Protein AF-U1YIP0-F1 (afdb_monomer_lite)

Foldseek 3Di:
DDDDPPPDPDDQDPVNVVVCVCCVPVVVVLVVQQVVQFDWDDDLFWIWTTGRVDIDIAGLQFWAEKEWAQDPPPDDDPDSTWIWTAGDPGDIDIDDDPDPVVVVVVSCVSRVNYHYDD

Organism: NCBI:txid649747

Sequence (118 aa):
WWLPSHGSLGQLDIVDMIVIFFLSVALPVFLLWIWLTTYYVLDENNLIIKCGPFRKTIPLNTIKSVKKTMNPLSSPALSLKRLEIIHGQHSMTLISPKNRDEFIKILQRRCPQAKVFP

Secondary structure (DSSP, 8-state):
--------SS---HHHHHHHHHHHHHHHHHHHHHHHT-EEEE-SSEEEEEETTEEEEEEGGGEEEEEEE---TT---S-S-EEEEEETTTEEEEE--SSHHHHHHHHHHH-TTSEEE-

InterPro domains:
  IPR009589 Uncharacterized protein YyaB-like, PH domain [PF06713] (38-111)

Structure (mmCIF, N/CA/C/O backbone):
data_AF-U1YIP0-F1
#
_entry.id   AF-U1YIP0-F1
#
loop_
_atom_site.group_PDB
_atom_site.id
_atom_site.type_symbol
_atom_site.label_atom_id
_atom_site.label_alt_id
_atom_site.label_comp_id
_atom_site.label_asym_id
_atom_site.label_entity_id
_atom_site.label_seq_id
_atom_site.pdbx_PDB_ins_code
_atom_site.Cartn_x
_atom_site.Cartn_y
_atom_site.Cartn_z
_atom_site.occupancy
_atom_site.B_iso_or_equiv
_atom_site.auth_seq_id
_atom_site.auth_comp_id
_atom_site.auth_asym_id
_atom_site.auth_atom_id
_atom_site.pdbx_PDB_model_num
ATOM 1 N N . TRP A 1 1 ? 56.853 5.315 -23.157 1.00 40.53 1 TRP A N 1
ATOM 2 C CA . TRP A 1 1 ? 55.780 6.034 -22.444 1.00 40.53 1 TRP A CA 1
ATOM 3 C C . TRP A 1 1 ? 54.602 6.277 -23.381 1.00 40.53 1 TRP A C 1
ATOM 5 O O . TRP A 1 1 ? 54.360 7.407 -23.777 1.00 40.53 1 TRP A O 1
ATOM 15 N N . TRP A 1 2 ? 53.910 5.211 -23.796 1.00 40.81 2 TRP A N 1
ATOM 16 C CA . TRP A 1 2 ? 52.763 5.308 -24.704 1.00 40.81 2 TRP A CA 1
ATOM 17 C C . TRP A 1 2 ? 51.483 5.189 -23.873 1.00 40.81 2 TRP A C 1
ATOM 19 O O . TRP A 1 2 ? 51.188 4.119 -23.350 1.00 40.81 2 TRP A O 1
ATOM 29 N N . LEU A 1 3 ? 50.784 6.306 -23.678 1.00 50.12 3 LEU A N 1
ATOM 30 C CA . LEU A 1 3 ? 49.439 6.350 -23.104 1.00 50.12 3 LEU A CA 1
ATOM 31 C C . LEU A 1 3 ? 48.470 6.581 -24.268 1.00 50.12 3 LEU A C 1
ATOM 33 O O . LEU A 1 3 ? 48.619 7.595 -24.954 1.00 50.12 3 LEU A O 1
ATOM 37 N N . PRO A 1 4 ? 47.499 5.687 -24.522 1.00 54.38 4 PRO A N 1
ATOM 38 C CA . PRO A 1 4 ? 46.481 5.954 -25.519 1.00 54.38 4 PRO A CA 1
ATOM 39 C C . PRO A 1 4 ? 45.573 7.063 -24.989 1.00 54.38 4 PRO A C 1
ATOM 41 O O . PRO A 1 4 ? 44.853 6.900 -24.004 1.00 54.38 4 PRO A O 1
ATOM 44 N N . SER A 1 5 ? 45.627 8.215 -25.651 1.00 64.06 5 SER A N 1
ATOM 45 C CA . SER A 1 5 ? 44.670 9.298 -25.487 1.00 64.06 5 SER A CA 1
ATOM 46 C C . SER A 1 5 ? 43.322 8.865 -26.069 1.00 64.06 5 SER A C 1
ATOM 48 O O . SER A 1 5 ? 42.986 9.210 -27.201 1.00 64.06 5 SER A O 1
ATOM 50 N N . HIS A 1 6 ? 42.532 8.114 -25.304 1.00 57.94 6 HIS A N 1
ATOM 51 C CA . HIS A 1 6 ? 41.095 8.046 -25.548 1.00 57.94 6 HIS A CA 1
ATOM 52 C C . HIS A 1 6 ? 40.463 9.316 -24.986 1.00 57.94 6 HIS A C 1
ATOM 54 O O . HIS A 1 6 ? 39.978 9.375 -23.859 1.00 57.94 6 HIS A O 1
ATOM 60 N N . GLY A 1 7 ? 40.538 10.370 -25.795 1.00 55.28 7 GLY A N 1
ATOM 61 C CA . GLY A 1 7 ? 39.646 11.504 -25.666 1.00 55.28 7 GLY A CA 1
ATOM 62 C C . GLY A 1 7 ? 38.232 11.062 -26.029 1.00 55.28 7 GLY A C 1
ATOM 63 O O . GLY A 1 7 ? 37.945 10.817 -27.194 1.00 55.28 7 GLY A O 1
ATOM 64 N N . SER A 1 8 ? 37.354 10.978 -25.035 1.00 54.16 8 SER A N 1
ATOM 65 C CA . SER A 1 8 ? 35.900 10.983 -25.235 1.00 54.16 8 SER A CA 1
ATOM 66 C C . SER A 1 8 ? 35.182 11.707 -24.092 1.00 54.16 8 SER A C 1
ATOM 68 O O . SER A 1 8 ? 34.073 11.358 -23.709 1.00 54.16 8 SER A O 1
ATOM 70 N N . LEU A 1 9 ? 35.773 12.784 -23.563 1.00 57.31 9 LEU A N 1
ATOM 71 C CA . LEU A 1 9 ? 35.125 13.634 -22.550 1.00 57.31 9 LEU A CA 1
ATOM 72 C C . LEU A 1 9 ? 33.910 14.436 -23.088 1.00 57.31 9 LEU A C 1
ATOM 74 O O . LEU A 1 9 ? 33.467 15.372 -22.431 1.00 57.31 9 LEU A O 1
ATOM 78 N N . GLY A 1 10 ? 33.343 14.097 -24.256 1.00 60.06 10 GLY A N 1
ATOM 79 C CA . GLY A 1 10 ? 32.212 14.848 -24.819 1.00 60.06 10 GLY A CA 1
ATOM 80 C C . GLY A 1 10 ? 31.499 14.282 -26.052 1.00 60.06 10 GLY A C 1
ATOM 81 O O . GLY A 1 10 ? 30.666 14.992 -26.609 1.00 60.06 10 GLY A O 1
ATOM 82 N N . GLN A 1 11 ? 31.774 13.050 -26.492 1.00 65.06 11 GLN A N 1
ATOM 83 C CA . GLN A 1 11 ? 31.059 12.432 -27.616 1.00 65.06 11 GLN A CA 1
ATOM 84 C C . GLN A 1 11 ? 30.227 11.267 -27.069 1.00 65.06 11 GLN A C 1
ATOM 86 O O . GLN A 1 11 ? 30.782 10.233 -26.722 1.00 65.06 11 GLN A O 1
ATOM 91 N N . LEU A 1 12 ? 28.917 11.465 -26.916 1.00 71.25 12 LEU A N 1
ATOM 92 C CA . LEU A 1 12 ? 27.997 10.391 -26.534 1.00 71.25 12 LEU A CA 1
ATOM 93 C C . LEU A 1 12 ? 27.819 9.453 -27.734 1.00 71.25 12 LEU A C 1
ATOM 95 O O . LEU A 1 12 ? 27.388 9.906 -28.800 1.00 71.25 12 LEU A O 1
ATOM 99 N N . ASP A 1 13 ? 28.149 8.171 -27.573 1.00 84.56 13 ASP A N 1
ATOM 100 C CA . ASP A 1 13 ? 27.994 7.181 -28.638 1.00 84.56 13 ASP A CA 1
ATOM 101 C C . ASP A 1 13 ? 26.507 6.898 -28.918 1.00 84.56 13 ASP A C 1
ATOM 103 O O . ASP A 1 13 ? 25.630 7.116 -28.080 1.00 84.56 13 ASP A O 1
ATOM 107 N N . ILE A 1 14 ? 26.187 6.368 -30.106 1.00 86.12 14 ILE A N 1
ATOM 108 C CA . ILE A 1 14 ? 24.802 5.987 -30.466 1.00 86.12 14 ILE A CA 1
ATOM 109 C C . ILE A 1 14 ? 24.230 4.988 -29.450 1.00 86.12 14 ILE A C 1
ATOM 111 O O . ILE A 1 14 ? 23.047 5.049 -29.116 1.00 86.12 14 ILE A O 1
ATOM 115 N N . VAL A 1 15 ? 25.076 4.098 -28.925 1.00 87.06 15 VAL A N 1
ATOM 116 C CA . VAL A 1 15 ? 24.698 3.152 -27.870 1.00 87.06 15 VAL A CA 1
ATOM 117 C C . VAL A 1 15 ? 24.308 3.899 -26.593 1.00 87.06 15 VAL A C 1
ATOM 119 O O . VAL A 1 15 ? 23.249 3.613 -26.036 1.00 87.06 15 VAL A O 1
ATOM 122 N N . ASP A 1 16 ? 25.084 4.903 -26.179 1.00 88.19 16 ASP A N 1
ATOM 123 C CA . ASP A 1 16 ? 24.781 5.718 -24.997 1.00 88.19 16 ASP A CA 1
ATOM 124 C C . ASP A 1 16 ? 23.477 6.496 -25.176 1.00 88.19 16 ASP A C 1
ATOM 126 O O . ASP A 1 16 ? 22.646 6.532 -24.270 1.00 88.19 16 ASP A O 1
ATOM 130 N N . MET A 1 17 ? 23.240 7.055 -26.366 1.00 87.69 17 MET A N 1
ATOM 131 C CA . MET A 1 17 ? 21.989 7.751 -26.682 1.00 87.69 17 MET A CA 1
ATOM 132 C C . MET A 1 17 ? 20.775 6.820 -26.601 1.00 87.69 17 MET A C 1
ATOM 134 O O . MET A 1 17 ? 19.743 7.203 -26.045 1.00 87.69 17 MET A O 1
ATOM 138 N N . ILE A 1 18 ? 20.892 5.584 -27.104 1.00 90.56 18 ILE A N 1
ATOM 139 C CA . ILE A 1 18 ? 19.834 4.570 -26.993 1.00 90.56 18 ILE A CA 1
ATOM 140 C C . ILE A 1 18 ? 19.590 4.223 -25.521 1.00 90.56 18 ILE A C 1
ATOM 142 O O . ILE A 1 18 ? 18.440 4.201 -25.081 1.00 90.56 18 ILE A O 1
ATOM 146 N N . VAL A 1 19 ? 20.650 3.997 -24.742 1.00 90.81 19 VAL A N 1
ATOM 147 C CA . VAL A 1 19 ? 20.542 3.667 -23.314 1.00 90.81 19 VAL A CA 1
ATOM 148 C C . VAL A 1 19 ? 19.888 4.809 -22.529 1.00 90.81 19 VAL A C 1
ATOM 150 O O . VAL A 1 19 ? 18.959 4.564 -21.758 1.00 90.81 19 VAL A O 1
ATOM 153 N N . ILE A 1 20 ? 20.304 6.058 -22.757 1.00 90.06 20 ILE A N 1
ATOM 154 C CA . ILE A 1 20 ? 19.740 7.249 -22.105 1.00 90.06 20 ILE A CA 1
ATOM 155 C C . ILE A 1 20 ? 18.268 7.421 -22.478 1.00 90.06 20 ILE A C 1
ATOM 157 O O . ILE A 1 20 ? 17.440 7.664 -21.599 1.00 90.06 20 ILE A O 1
ATOM 161 N N . PHE A 1 21 ? 17.917 7.254 -23.755 1.00 90.19 21 PHE A N 1
ATOM 162 C CA . PHE A 1 21 ? 16.531 7.338 -24.203 1.00 90.19 21 PHE A CA 1
ATOM 163 C C . PHE A 1 21 ? 15.660 6.282 -23.511 1.00 90.19 21 PHE A C 1
ATOM 165 O O . PHE A 1 21 ? 14.647 6.629 -22.900 1.00 90.19 21 PHE A O 1
ATOM 172 N N . PHE A 1 22 ? 16.090 5.016 -23.505 1.00 91.50 22 PHE A N 1
ATOM 173 C CA . PHE A 1 22 ? 15.366 3.946 -22.820 1.00 91.50 22 PHE A CA 1
ATOM 174 C C . PHE A 1 22 ? 15.219 4.217 -21.326 1.00 91.50 22 PHE A C 1
ATOM 176 O O . PHE A 1 22 ? 14.122 4.072 -20.796 1.00 91.50 22 PHE A O 1
ATOM 183 N N . LEU A 1 23 ? 16.280 4.656 -20.647 1.00 90.88 23 LEU A N 1
ATOM 184 C CA . LEU A 1 23 ? 16.227 4.960 -19.219 1.00 90.88 23 LEU A CA 1
ATOM 185 C C . LEU A 1 23 ? 15.283 6.138 -18.929 1.00 90.88 23 LEU A C 1
ATOM 187 O O . LEU A 1 23 ? 14.472 6.068 -18.004 1.00 90.88 23 LEU A O 1
ATOM 191 N N . SER A 1 24 ? 15.340 7.190 -19.751 1.00 88.81 24 SER A N 1
ATOM 192 C CA . SER A 1 24 ? 14.516 8.392 -19.592 1.00 88.81 24 SER A CA 1
ATOM 193 C C . SER A 1 24 ? 13.026 8.147 -19.817 1.00 88.81 24 SER A C 1
ATOM 195 O O . SER A 1 24 ? 12.221 8.863 -19.234 1.00 88.81 24 SER A O 1
ATOM 197 N N . VAL A 1 25 ? 12.646 7.134 -20.604 1.00 91.88 25 VAL A N 1
ATOM 198 C CA . VAL A 1 25 ? 11.241 6.763 -20.844 1.00 91.88 25 VAL A CA 1
ATOM 199 C C . VAL A 1 25 ? 10.788 5.640 -19.907 1.00 91.88 25 VAL A C 1
ATOM 201 O O . VAL A 1 25 ? 9.695 5.706 -19.345 1.00 91.88 25 VAL A O 1
ATOM 204 N N . ALA A 1 26 ? 11.618 4.622 -19.677 1.00 89.56 26 ALA A N 1
ATOM 205 C CA . ALA A 1 26 ? 11.257 3.474 -18.848 1.00 89.56 26 ALA A CA 1
ATOM 206 C C . ALA A 1 26 ? 11.024 3.866 -17.384 1.00 89.56 26 ALA A C 1
ATOM 208 O O . ALA A 1 26 ? 10.059 3.401 -16.778 1.00 89.56 26 ALA A O 1
ATOM 209 N N . LEU A 1 27 ? 11.856 4.752 -16.821 1.00 86.88 27 LEU A N 1
ATOM 210 C CA . LEU A 1 27 ? 11.697 5.224 -15.443 1.00 86.88 27 LEU A CA 1
ATOM 211 C C . LEU A 1 27 ? 10.359 5.948 -15.201 1.00 86.88 27 LEU A C 1
ATOM 213 O O . LEU A 1 27 ? 9.636 5.531 -14.294 1.00 86.88 27 LEU A O 1
ATOM 217 N N . PRO A 1 28 ? 9.966 6.986 -15.967 1.00 88.56 28 PRO A N 1
ATOM 218 C CA . PRO A 1 28 ? 8.684 7.646 -15.756 1.00 88.56 28 PRO A CA 1
ATOM 219 C C . PRO A 1 28 ? 7.503 6.737 -16.078 1.00 88.56 28 PRO A C 1
ATOM 221 O O . PRO A 1 28 ? 6.516 6.804 -15.358 1.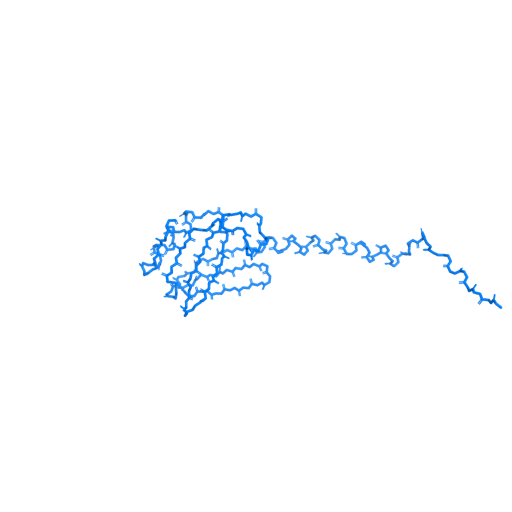00 88.56 28 PRO A O 1
ATOM 224 N N . VAL A 1 29 ? 7.589 5.850 -17.076 1.00 89.31 29 VAL A N 1
ATOM 225 C CA . VAL A 1 29 ? 6.524 4.865 -17.339 1.00 89.31 29 VAL A CA 1
ATOM 226 C C . VAL A 1 29 ? 6.350 3.921 -16.148 1.00 89.31 29 VAL A C 1
ATOM 228 O O . VAL A 1 29 ? 5.225 3.682 -15.709 1.00 89.31 29 VAL A O 1
ATOM 231 N N . PHE A 1 30 ? 7.448 3.432 -15.571 1.00 84.94 30 PHE A N 1
ATOM 232 C CA . PHE A 1 30 ? 7.420 2.587 -14.380 1.00 84.94 30 PHE A CA 1
ATOM 233 C C . PHE A 1 30 ? 6.853 3.327 -13.159 1.00 84.94 30 PHE A C 1
ATOM 235 O O . PHE A 1 30 ? 6.003 2.795 -12.442 1.00 84.94 30 PHE A O 1
ATOM 242 N N . LEU A 1 31 ? 7.259 4.581 -12.949 1.00 83.62 31 LEU A N 1
ATOM 243 C CA . LEU A 1 31 ? 6.719 5.429 -11.885 1.00 83.62 31 LEU A CA 1
ATOM 244 C C . LEU A 1 31 ? 5.222 5.702 -12.084 1.00 83.62 31 LEU A C 1
ATOM 246 O O . LEU A 1 31 ? 4.449 5.569 -11.134 1.00 83.62 31 LEU A O 1
ATOM 250 N N . LEU A 1 32 ? 4.796 6.016 -13.312 1.00 83.56 32 LEU A N 1
ATOM 251 C CA . LEU A 1 32 ? 3.396 6.248 -13.669 1.00 83.56 32 LEU A CA 1
ATOM 252 C C . LEU A 1 32 ? 2.554 4.988 -13.434 1.00 83.56 32 LEU A C 1
ATOM 254 O O . LEU A 1 32 ? 1.459 5.070 -12.882 1.00 83.56 32 LEU A O 1
ATOM 258 N N . TRP A 1 33 ? 3.084 3.815 -13.788 1.00 80.81 33 TRP A N 1
ATOM 259 C CA . TRP A 1 33 ? 2.443 2.523 -13.546 1.00 80.81 33 TRP A CA 1
ATOM 260 C C . TRP A 1 33 ? 2.204 2.264 -12.055 1.00 80.81 33 TRP A C 1
ATOM 262 O O . TRP A 1 33 ? 1.100 1.878 -11.659 1.00 80.81 33 TRP A O 1
ATOM 272 N N . ILE A 1 34 ? 3.214 2.503 -11.211 1.00 77.00 34 ILE A N 1
ATOM 273 C CA . ILE A 1 34 ? 3.084 2.380 -9.750 1.00 77.00 34 ILE A CA 1
ATOM 274 C C . ILE A 1 34 ? 2.008 3.338 -9.229 1.00 77.00 34 ILE A C 1
ATOM 276 O O . ILE A 1 34 ? 1.171 2.948 -8.408 1.00 77.00 34 ILE A O 1
ATOM 280 N N . TRP A 1 35 ? 1.997 4.570 -9.738 1.00 72.19 35 TRP A N 1
ATOM 281 C CA . TRP A 1 35 ? 1.028 5.592 -9.354 1.00 72.19 35 TRP A CA 1
ATOM 282 C C . TRP A 1 35 ? -0.411 5.206 -9.714 1.00 72.19 35 TRP A C 1
ATOM 284 O O . TRP A 1 35 ? -1.291 5.259 -8.856 1.00 72.19 35 TRP A O 1
ATOM 294 N N . LEU A 1 36 ? -0.645 4.748 -10.946 1.00 73.25 36 LEU A N 1
ATOM 295 C CA . LEU A 1 36 ? -1.973 4.361 -11.436 1.00 73.25 36 LEU A CA 1
ATOM 296 C C . LEU A 1 36 ? -2.495 3.061 -10.808 1.00 73.25 36 LEU A C 1
ATOM 298 O O . LEU A 1 36 ? -3.702 2.871 -10.687 1.00 73.25 36 LEU A O 1
ATOM 302 N N . THR A 1 37 ? -1.607 2.167 -10.370 1.00 73.62 37 THR A N 1
ATOM 303 C CA . THR A 1 37 ? -1.990 0.847 -9.839 1.00 73.62 37 THR A CA 1
ATOM 304 C C . THR A 1 37 ? -2.251 0.861 -8.324 1.00 73.62 37 THR A C 1
ATOM 306 O O . THR A 1 37 ? -2.504 -0.185 -7.723 1.00 73.62 37 THR A O 1
ATOM 309 N N . THR A 1 38 ? -2.202 2.027 -7.672 1.00 76.19 38 THR A N 1
ATOM 310 C CA . THR A 1 38 ? -2.491 2.134 -6.236 1.00 76.19 38 THR A CA 1
ATOM 311 C C . THR A 1 38 ? -3.994 2.267 -5.994 1.00 76.19 38 THR A C 1
ATOM 313 O O . THR A 1 38 ? -4.571 3.336 -6.181 1.00 76.19 38 THR A O 1
ATOM 316 N N . TYR A 1 39 ? -4.641 1.186 -5.555 1.00 77.69 39 TYR A N 1
ATOM 317 C CA . TYR A 1 39 ? -6.068 1.175 -5.239 1.00 77.69 39 TYR A CA 1
ATOM 318 C C . TYR A 1 39 ? -6.402 0.279 -4.043 1.00 77.69 39 TYR A C 1
ATOM 320 O O . TYR A 1 39 ? -5.675 -0.651 -3.690 1.00 77.69 39 TYR A O 1
ATOM 328 N N . TYR A 1 40 ? -7.547 0.561 -3.426 1.00 80.00 40 TYR A N 1
ATOM 329 C CA . TYR A 1 40 ? -8.061 -0.156 -2.264 1.00 80.00 40 TYR A CA 1
ATOM 330 C C . TYR A 1 40 ? -9.417 -0.755 -2.624 1.00 80.00 40 TYR A C 1
ATOM 332 O O . TYR A 1 40 ? -10.324 -0.019 -3.008 1.00 80.00 40 TYR A O 1
ATOM 340 N N . VAL A 1 41 ? -9.559 -2.072 -2.498 1.00 81.44 41 VAL A N 1
ATOM 341 C CA . VAL A 1 41 ? -10.831 -2.772 -2.714 1.00 81.44 41 VAL A CA 1
ATOM 342 C C . VAL A 1 41 ? -11.289 -3.359 -1.391 1.00 81.44 41 VAL A C 1
ATOM 344 O O . VAL A 1 41 ? -10.534 -4.076 -0.736 1.00 81.44 41 VAL A O 1
ATOM 347 N N . LEU A 1 42 ? -12.523 -3.053 -0.995 1.00 81.94 42 LEU A N 1
ATOM 348 C CA . LEU A 1 42 ? -13.189 -3.743 0.104 1.00 81.94 42 LEU A CA 1
ATOM 349 C C . LEU A 1 42 ? -14.100 -4.819 -0.476 1.00 81.94 42 LEU A C 1
ATOM 351 O O . LEU A 1 42 ? -15.157 -4.519 -1.033 1.00 81.94 42 LEU A O 1
ATOM 355 N N . ASP A 1 43 ? -13.687 -6.061 -0.296 1.00 83.81 43 ASP A N 1
ATOM 356 C CA . ASP A 1 43 ? -14.483 -7.252 -0.559 1.00 83.81 43 ASP A CA 1
ATOM 357 C C . ASP A 1 43 ? -15.413 -7.555 0.634 1.00 83.81 43 ASP A C 1
ATOM 359 O O . ASP A 1 43 ? -15.361 -6.859 1.656 1.00 83.81 43 ASP A O 1
ATOM 363 N N . GLU A 1 44 ? -16.269 -8.571 0.529 1.00 81.69 44 GLU A N 1
ATOM 364 C CA . GLU A 1 44 ? -17.219 -8.959 1.587 1.00 81.69 44 GLU A CA 1
ATOM 365 C C . GLU A 1 44 ? -16.509 -9.222 2.921 1.00 81.69 44 GLU A C 1
ATOM 367 O O . GLU A 1 44 ? -16.907 -8.687 3.957 1.00 81.69 44 GLU A O 1
ATOM 372 N N . ASN A 1 45 ? -15.387 -9.950 2.875 1.00 85.69 45 ASN A N 1
ATOM 373 C CA . ASN A 1 45 ? -14.657 -10.379 4.070 1.00 85.69 45 ASN A CA 1
ATOM 374 C C . ASN A 1 45 ? -13.223 -9.839 4.140 1.00 85.69 45 ASN A C 1
ATOM 376 O O . ASN A 1 45 ? -12.549 -10.044 5.150 1.00 85.69 45 ASN A O 1
ATOM 380 N N . ASN A 1 46 ? -12.728 -9.165 3.097 1.00 88.12 46 ASN A N 1
ATOM 381 C CA . ASN A 1 46 ? -11.317 -8.790 2.980 1.00 88.12 46 ASN A CA 1
ATOM 382 C C . ASN A 1 46 ? -11.124 -7.338 2.530 1.00 88.12 46 ASN A C 1
ATOM 384 O O . ASN A 1 46 ? -11.777 -6.854 1.613 1.00 88.12 46 ASN A O 1
ATOM 388 N N . LEU A 1 47 ? -10.143 -6.664 3.121 1.00 87.12 47 LEU A N 1
ATOM 389 C CA . LEU A 1 47 ? -9.570 -5.421 2.627 1.00 87.12 47 LEU A CA 1
ATOM 390 C C . LEU A 1 47 ? -8.345 -5.746 1.764 1.00 87.12 47 LEU A C 1
ATOM 392 O O . LEU A 1 47 ? -7.317 -6.200 2.266 1.00 87.12 47 LEU A O 1
ATOM 396 N N . ILE A 1 48 ? -8.444 -5.491 0.464 1.00 85.69 48 ILE A N 1
ATOM 397 C CA . ILE A 1 48 ? -7.356 -5.674 -0.494 1.00 85.69 48 ILE A CA 1
ATOM 398 C C . ILE A 1 48 ? -6.711 -4.315 -0.750 1.00 85.69 48 ILE A C 1
ATOM 400 O O . ILE A 1 48 ? -7.325 -3.391 -1.280 1.00 85.69 48 ILE A O 1
ATOM 404 N N . ILE A 1 49 ? -5.443 -4.207 -0.385 1.00 84.69 49 ILE A N 1
ATOM 405 C CA . ILE A 1 49 ? -4.596 -3.046 -0.620 1.00 84.69 49 ILE A CA 1
ATOM 406 C C . ILE A 1 49 ? -3.666 -3.400 -1.775 1.00 84.69 49 ILE A C 1
ATOM 408 O O . ILE A 1 49 ? -2.843 -4.309 -1.649 1.00 84.69 49 ILE A O 1
ATOM 412 N N . LYS A 1 50 ? -3.779 -2.693 -2.899 1.00 80.06 50 LYS A N 1
ATOM 413 C CA . LYS A 1 50 ? -2.853 -2.828 -4.023 1.00 80.06 50 LYS A CA 1
ATOM 414 C C . LYS A 1 50 ? -2.065 -1.535 -4.191 1.00 80.06 50 LYS A C 1
ATOM 416 O O . LYS A 1 50 ? -2.645 -0.457 -4.214 1.00 80.06 50 LYS A O 1
ATOM 421 N N . CYS A 1 51 ? -0.747 -1.651 -4.279 1.00 76.12 51 CYS A N 1
ATOM 422 C CA . CYS A 1 51 ? 0.181 -0.546 -4.495 1.00 76.12 51 CYS A CA 1
ATOM 423 C C . CYS A 1 51 ? 1.225 -1.000 -5.518 1.00 76.12 51 CYS A C 1
ATOM 425 O O . CYS A 1 51 ? 2.178 -1.706 -5.178 1.00 76.12 51 CYS A O 1
ATOM 427 N N . GLY A 1 52 ? 1.010 -0.671 -6.795 1.00 74.94 52 GLY A N 1
ATOM 428 C CA . GLY A 1 52 ? 1.875 -1.168 -7.864 1.00 74.94 52 GLY A CA 1
ATOM 429 C C . GLY A 1 52 ? 1.908 -2.708 -7.909 1.00 74.94 52 GLY A C 1
ATOM 430 O O . GLY A 1 52 ? 0.843 -3.336 -7.944 1.00 74.94 52 GLY A O 1
ATOM 431 N N . PRO A 1 53 ? 3.101 -3.336 -7.904 1.00 72.56 53 PRO A N 1
ATOM 432 C CA . PRO A 1 53 ? 3.237 -4.795 -7.886 1.00 72.56 53 PRO A CA 1
ATOM 433 C C . PRO A 1 53 ? 2.899 -5.416 -6.521 1.00 72.56 53 PRO A C 1
ATOM 435 O O . PRO A 1 53 ? 2.679 -6.623 -6.431 1.00 72.56 53 PRO A O 1
ATOM 438 N N . PHE A 1 54 ? 2.832 -4.618 -5.453 1.00 73.75 54 PHE A N 1
ATOM 439 C CA . PHE A 1 54 ? 2.542 -5.121 -4.118 1.00 73.75 54 PHE A CA 1
ATOM 440 C C . PHE A 1 54 ? 1.034 -5.258 -3.915 1.00 73.75 54 PHE A C 1
ATOM 442 O O . PHE A 1 54 ? 0.267 -4.308 -4.083 1.00 73.75 54 PHE A O 1
ATOM 449 N N . ARG A 1 55 ? 0.607 -6.452 -3.500 1.00 80.81 55 ARG A N 1
ATOM 450 C CA . ARG A 1 55 ? -0.772 -6.751 -3.105 1.00 80.81 55 ARG A CA 1
ATOM 451 C C . ARG A 1 55 ? -0.775 -7.277 -1.677 1.00 80.81 55 ARG A C 1
ATOM 453 O O . ARG A 1 55 ? -0.097 -8.253 -1.375 1.00 80.81 55 ARG A O 1
ATOM 460 N N . LYS A 1 56 ? -1.566 -6.652 -0.811 1.00 81.88 56 LYS A N 1
ATOM 461 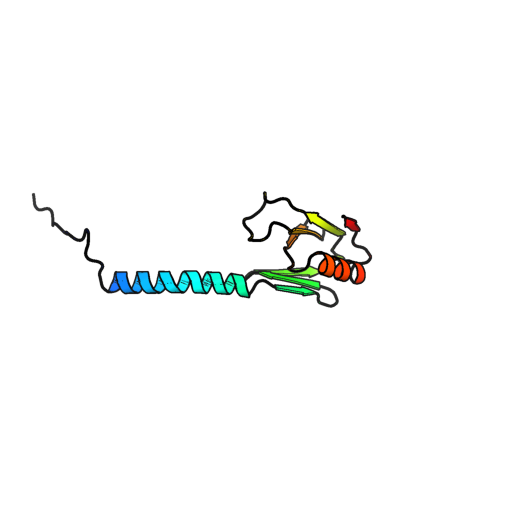C CA . LYS A 1 56 ? -1.766 -7.064 0.577 1.00 81.88 56 LYS A CA 1
ATOM 462 C C . LYS A 1 56 ? -3.249 -7.293 0.827 1.00 81.88 56 LYS A C 1
ATOM 464 O O . LYS A 1 56 ? -4.055 -6.398 0.601 1.00 81.88 56 LYS A O 1
ATOM 469 N N . THR A 1 57 ? -3.600 -8.478 1.303 1.00 86.88 57 THR A N 1
ATOM 470 C CA . THR A 1 57 ? -4.977 -8.832 1.663 1.00 86.88 57 T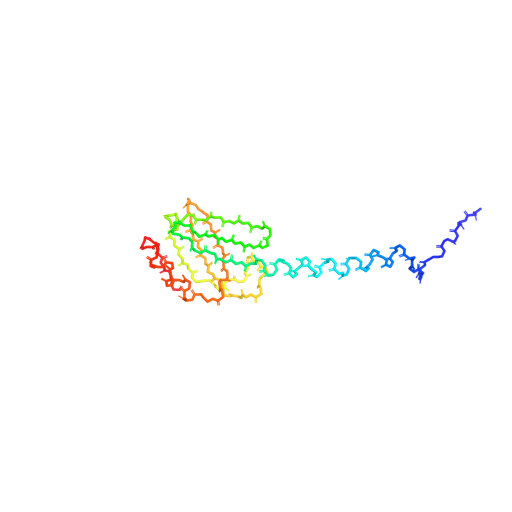HR A CA 1
ATOM 471 C C . THR A 1 57 ? -5.071 -8.913 3.180 1.00 86.88 57 THR A C 1
ATOM 473 O O . THR A 1 57 ? -4.276 -9.610 3.806 1.00 86.88 57 THR A O 1
ATOM 476 N N . ILE A 1 58 ? -6.008 -8.177 3.769 1.00 85.75 58 ILE A N 1
ATOM 477 C CA . ILE A 1 58 ? -6.239 -8.118 5.212 1.00 85.75 58 ILE A CA 1
ATOM 478 C C . ILE A 1 58 ? -7.680 -8.559 5.475 1.00 85.75 58 ILE A C 1
ATOM 480 O O . ILE A 1 58 ? -8.602 -7.853 5.069 1.00 85.75 58 ILE A O 1
ATOM 484 N N . PRO A 1 59 ? -7.910 -9.687 6.157 1.00 87.94 59 PRO A N 1
ATOM 485 C CA . PRO A 1 59 ? -9.255 -10.101 6.533 1.00 87.94 59 PRO A CA 1
ATOM 486 C C . PRO A 1 59 ? -9.918 -9.081 7.467 1.00 87.94 59 PRO A C 1
ATOM 488 O O . PRO A 1 59 ? -9.332 -8.669 8.471 1.00 87.94 59 PRO A O 1
ATOM 491 N N . LEU A 1 60 ? -11.152 -8.683 7.164 1.00 85.75 60 LEU A N 1
ATOM 492 C CA . LEU A 1 60 ? -11.902 -7.670 7.912 1.00 85.75 60 LEU A CA 1
ATOM 493 C C . LEU A 1 60 ? -12.148 -8.081 9.372 1.00 85.75 60 LEU A C 1
ATOM 495 O O . LEU A 1 60 ? -12.125 -7.232 10.262 1.00 85.75 60 LEU A O 1
ATOM 499 N N . ASN A 1 61 ? -12.303 -9.382 9.637 1.00 85.00 61 ASN A N 1
ATOM 500 C CA . ASN A 1 61 ? -12.444 -9.942 10.986 1.00 85.00 61 ASN A CA 1
ATOM 501 C C . ASN A 1 61 ? -11.194 -9.731 11.863 1.00 85.00 61 ASN A C 1
ATOM 503 O O . ASN A 1 61 ? -11.309 -9.649 13.082 1.00 85.00 61 ASN A O 1
ATOM 507 N N . THR A 1 62 ? -10.009 -9.605 11.258 1.00 86.75 62 THR A N 1
ATOM 508 C CA . THR A 1 62 ? -8.753 -9.387 11.987 1.00 86.75 62 THR A CA 1
ATOM 509 C C . THR A 1 62 ? -8.503 -7.923 12.316 1.00 86.75 62 THR A C 1
ATOM 511 O O . THR A 1 62 ? -7.591 -7.640 13.094 1.00 86.75 62 THR A O 1
ATOM 514 N N . ILE A 1 63 ? -9.279 -6.996 11.745 1.00 88.00 63 ILE A N 1
ATOM 515 C CA . ILE A 1 63 ? -9.137 -5.563 11.999 1.00 88.00 63 ILE A CA 1
ATOM 516 C C . ILE A 1 63 ? -9.606 -5.266 13.424 1.00 88.00 63 ILE A C 1
ATOM 518 O O . ILE A 1 63 ? -10.775 -5.442 13.763 1.00 88.00 63 ILE A O 1
ATOM 522 N N . LYS A 1 64 ? -8.675 -4.794 14.254 1.00 86.56 64 LYS A N 1
ATOM 523 C CA . LYS A 1 64 ? -8.903 -4.463 15.667 1.00 86.56 64 LYS A CA 1
ATOM 524 C C . LYS A 1 64 ? -9.213 -2.988 15.864 1.00 86.56 64 LYS A C 1
ATOM 526 O O . LYS A 1 64 ? -10.082 -2.636 16.661 1.00 86.56 64 LYS A O 1
ATOM 531 N N . SER A 1 65 ? -8.501 -2.118 15.155 1.00 85.88 65 SER A N 1
ATOM 532 C CA . SER A 1 65 ? -8.715 -0.680 15.256 1.00 85.88 65 SER A CA 1
ATOM 533 C C . SER A 1 65 ? -8.317 0.078 14.003 1.00 85.88 65 SER A C 1
ATOM 535 O O . SER A 1 65 ? -7.496 -0.369 13.199 1.00 85.88 65 SER A O 1
ATOM 537 N N . VAL A 1 66 ? -8.929 1.250 13.865 1.00 86.69 66 VAL A N 1
ATOM 538 C CA . VAL A 1 66 ? -8.711 2.186 12.770 1.00 86.69 66 VAL A CA 1
ATOM 539 C C . VAL A 1 66 ? -8.525 3.577 13.371 1.00 86.69 66 VAL A C 1
ATOM 541 O O . VAL A 1 66 ? -9.389 4.039 14.114 1.00 86.69 66 VAL A O 1
ATOM 544 N N . LYS A 1 67 ? -7.412 4.248 13.074 1.00 83.75 67 LYS A N 1
ATOM 545 C CA . LYS A 1 67 ? -7.069 5.561 13.643 1.00 83.75 67 LYS A CA 1
ATOM 546 C C . LYS A 1 67 ? -6.645 6.544 12.557 1.00 83.75 67 LYS A C 1
ATOM 548 O O . LYS A 1 67 ? -5.879 6.195 11.657 1.00 83.75 67 LYS A O 1
ATOM 553 N N . LYS A 1 68 ? -7.107 7.796 12.636 1.00 79.56 68 LYS A N 1
ATOM 554 C CA . LYS A 1 68 ? -6.604 8.867 11.765 1.00 79.56 68 LYS A CA 1
ATOM 555 C C . LYS A 1 68 ? -5.205 9.261 12.235 1.00 79.56 68 LYS A C 1
ATOM 557 O O . LYS A 1 68 ? -4.997 9.574 13.402 1.00 79.56 68 LYS A O 1
ATOM 562 N N . THR A 1 69 ? -4.233 9.257 11.327 1.00 74.25 69 THR A N 1
ATOM 563 C CA . THR A 1 69 ? -2.876 9.716 11.638 1.00 74.25 69 THR A CA 1
ATOM 564 C C . THR A 1 69 ? -2.414 10.750 10.623 1.00 74.25 69 THR A C 1
ATOM 566 O O . THR A 1 69 ? -2.670 10.646 9.422 1.00 74.25 69 THR A O 1
ATOM 569 N N . MET A 1 70 ? -1.769 11.794 11.132 1.00 62.50 70 MET A N 1
ATOM 570 C CA . MET A 1 70 ? -1.133 12.842 10.331 1.00 62.50 70 MET A CA 1
ATOM 571 C C . MET A 1 70 ? 0.390 12.727 10.365 1.00 62.50 70 MET A C 1
ATOM 573 O O . MET A 1 70 ? 1.071 13.623 9.886 1.00 62.50 70 MET A O 1
ATOM 577 N N . ASN A 1 71 ? 0.931 11.651 10.950 1.00 55.84 71 ASN A N 1
ATOM 578 C CA . ASN A 1 71 ? 2.357 11.548 11.209 1.00 55.84 71 ASN A CA 1
ATOM 579 C C . ASN A 1 71 ? 3.145 11.286 9.900 1.00 55.84 71 ASN A C 1
ATOM 581 O O . ASN A 1 71 ? 2.973 10.218 9.300 1.00 55.84 71 ASN A O 1
ATOM 585 N N . PRO A 1 72 ? 4.000 12.225 9.441 1.00 49.16 72 PRO A N 1
ATOM 586 C CA . PRO A 1 72 ? 4.782 12.083 8.209 1.00 49.16 72 PRO A CA 1
ATOM 587 C C . PRO A 1 72 ? 6.002 11.157 8.356 1.00 49.16 72 PRO A C 1
ATOM 589 O O . PRO A 1 72 ? 6.614 10.795 7.355 1.00 49.16 72 PRO A O 1
ATOM 592 N N . LEU A 1 73 ? 6.357 10.754 9.581 1.00 48.97 73 LEU A N 1
ATOM 593 C CA . LEU A 1 73 ? 7.665 10.176 9.919 1.00 48.97 73 LEU A CA 1
ATOM 594 C C . LEU A 1 73 ? 7.965 8.761 9.385 1.00 48.97 73 LEU A C 1
ATOM 596 O O . LEU A 1 73 ? 9.076 8.286 9.588 1.00 48.97 73 LEU A O 1
ATOM 600 N N . SER A 1 74 ? 7.040 8.067 8.711 1.00 44.06 74 SER A N 1
ATOM 601 C CA . SER A 1 74 ? 7.227 6.639 8.373 1.00 44.06 74 SER A CA 1
ATOM 602 C C . SER A 1 74 ? 7.267 6.272 6.883 1.00 44.06 74 SER A C 1
ATOM 604 O O . SER A 1 74 ? 7.447 5.100 6.562 1.00 44.06 74 SER A O 1
ATOM 606 N N . SER A 1 75 ? 7.095 7.219 5.948 1.00 43.81 75 SER A N 1
ATOM 607 C CA . SER A 1 75 ? 7.394 7.002 4.512 1.00 43.81 75 SER A CA 1
ATOM 608 C C . SER A 1 75 ? 7.163 8.267 3.682 1.00 43.81 75 SER A C 1
ATOM 610 O O . SER A 1 75 ? 6.263 9.035 4.022 1.00 43.81 75 SER A O 1
ATOM 612 N N . PRO A 1 76 ? 7.839 8.451 2.542 1.00 39.44 76 PRO A N 1
ATOM 613 C CA . PRO A 1 76 ? 7.440 9.436 1.544 1.00 39.44 76 PRO A CA 1
ATOM 614 C C . PRO A 1 76 ? 6.147 8.969 0.848 1.00 39.44 76 PRO A C 1
ATOM 616 O O . PRO A 1 76 ? 6.130 7.963 0.149 1.00 39.44 76 PRO A O 1
ATOM 619 N N . ALA A 1 77 ? 5.033 9.676 1.056 1.00 48.44 77 ALA A N 1
ATOM 620 C CA . ALA A 1 77 ? 3.835 9.536 0.223 1.00 48.44 77 ALA A CA 1
ATOM 621 C C . ALA A 1 77 ? 3.208 10.916 0.005 1.00 48.44 77 ALA A C 1
ATOM 623 O O . ALA A 1 77 ? 3.171 11.723 0.929 1.00 48.44 77 ALA A O 1
ATOM 624 N N . LEU A 1 78 ? 2.675 11.156 -1.194 1.00 44.66 78 LEU A N 1
ATOM 625 C CA . LEU A 1 78 ? 2.199 12.457 -1.691 1.00 44.66 78 LEU A CA 1
ATOM 626 C C . LEU A 1 78 ? 0.984 13.058 -0.940 1.00 44.66 78 LEU A C 1
ATOM 628 O O . LEU A 1 78 ? 0.479 14.109 -1.319 1.00 44.66 78 LEU A O 1
ATOM 632 N N . SER A 1 79 ? 0.490 12.397 0.113 1.00 49.81 79 SER A N 1
ATOM 633 C CA . SER A 1 79 ? -0.620 12.856 0.953 1.00 49.81 79 SER A CA 1
ATOM 634 C C . SER A 1 79 ? -0.329 12.569 2.429 1.00 49.81 79 SER A C 1
ATOM 636 O O . SER A 1 79 ? -0.146 11.417 2.833 1.00 49.81 79 SER A O 1
ATOM 638 N N . LEU A 1 80 ? -0.325 13.634 3.236 1.00 53.78 80 LEU A N 1
ATOM 639 C CA . LEU A 1 80 ? -0.059 13.636 4.683 1.00 53.78 80 LEU A CA 1
ATOM 640 C C . LEU A 1 80 ? -1.231 13.089 5.529 1.00 53.78 80 LEU A C 1
ATOM 642 O O . LEU A 1 80 ? -1.125 12.980 6.748 1.00 53.78 80 LEU A O 1
ATOM 646 N N . LYS A 1 81 ? -2.369 12.744 4.907 1.00 62.88 81 LYS A N 1
ATOM 647 C CA . LYS A 1 81 ? -3.573 12.244 5.592 1.00 62.88 81 LYS A CA 1
ATOM 648 C C . LYS A 1 81 ? -3.629 10.718 5.527 1.00 62.88 81 LYS A C 1
ATOM 650 O O . LYS A 1 81 ? -4.251 10.162 4.628 1.00 62.88 81 LYS A O 1
ATOM 655 N N . ARG A 1 82 ? -3.010 10.035 6.490 1.00 74.75 82 ARG A N 1
ATOM 656 C CA . ARG A 1 82 ? -3.007 8.567 6.556 1.00 74.75 82 ARG A CA 1
ATOM 657 C C . ARG A 1 82 ? -4.089 8.039 7.497 1.00 74.75 82 ARG A C 1
ATOM 659 O O . ARG A 1 82 ? -4.605 8.740 8.374 1.00 74.75 82 ARG A O 1
ATOM 666 N N . LEU A 1 83 ? -4.448 6.785 7.279 1.00 80.62 83 LEU A N 1
ATOM 667 C CA . LEU A 1 83 ? -5.288 5.982 8.145 1.00 80.62 83 LEU A CA 1
ATOM 668 C C . LEU A 1 83 ? -4.468 4.775 8.588 1.00 80.62 83 LEU A C 1
ATOM 670 O O . LEU A 1 83 ? -3.919 4.043 7.765 1.00 80.62 83 LEU A O 1
ATOM 674 N N . GLU A 1 84 ? -4.358 4.606 9.892 1.00 84.31 84 GLU A N 1
ATOM 675 C CA . GLU A 1 84 ? -3.700 3.476 10.523 1.00 84.31 84 GLU A CA 1
ATOM 676 C C . GLU A 1 84 ? -4.726 2.380 10.775 1.00 84.31 84 GLU A C 1
ATOM 678 O O . GLU A 1 84 ? -5.756 2.624 11.401 1.00 84.31 84 GLU A O 1
ATOM 683 N N . ILE A 1 85 ? -4.445 1.183 10.269 1.00 86.06 85 ILE A N 1
ATOM 684 C CA . ILE A 1 85 ? -5.262 -0.009 10.466 1.00 86.06 85 ILE A CA 1
ATOM 685 C C . ILE A 1 85 ? -4.417 -1.032 11.219 1.00 86.06 85 ILE A C 1
ATOM 687 O O . ILE A 1 85 ? -3.395 -1.498 10.705 1.00 86.06 85 ILE A O 1
ATOM 691 N N . ILE A 1 86 ? -4.854 -1.388 12.427 1.00 86.06 86 ILE A N 1
ATOM 692 C CA . ILE A 1 86 ? -4.254 -2.457 13.227 1.00 86.06 86 ILE A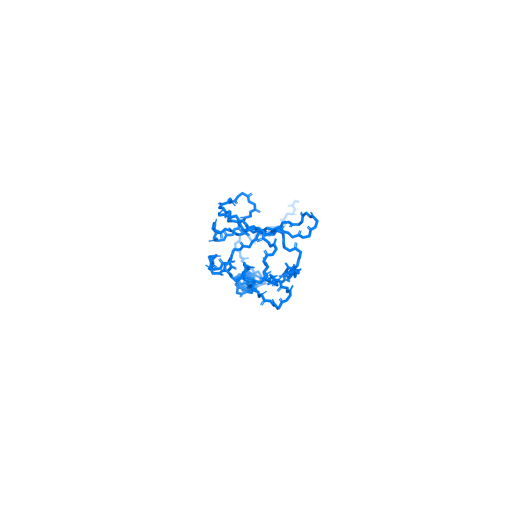 CA 1
ATOM 693 C C . ILE A 1 86 ? -5.033 -3.742 12.969 1.00 86.06 86 ILE A C 1
ATOM 695 O O . ILE A 1 86 ? -6.254 -3.786 13.145 1.00 86.06 86 ILE A O 1
ATOM 699 N N . HIS A 1 87 ? -4.327 -4.796 12.567 1.00 86.12 87 HIS A N 1
ATOM 700 C CA . HIS A 1 87 ? -4.898 -6.103 12.260 1.00 86.12 87 HIS A CA 1
ATOM 701 C C . HIS A 1 87 ? -4.049 -7.263 12.796 1.00 86.12 87 HIS A C 1
ATOM 703 O O . HIS A 1 87 ? -2.853 -7.130 13.065 1.00 86.12 87 HIS A O 1
ATOM 709 N N . GLY A 1 88 ? -4.688 -8.418 12.987 1.00 81.25 88 GLY A N 1
ATOM 710 C CA . GLY A 1 88 ? -4.027 -9.642 13.445 1.00 81.25 88 GLY A CA 1
ATOM 711 C C . GLY A 1 88 ? -3.416 -9.508 14.844 1.00 81.25 88 GLY A C 1
ATOM 712 O O . GLY A 1 88 ? -3.955 -8.815 15.711 1.00 81.25 88 GLY A O 1
ATOM 713 N N . GLN A 1 89 ? -2.299 -10.197 15.100 1.00 73.12 89 GLN A N 1
ATOM 714 C CA . GLN A 1 89 ? -1.674 -10.194 16.427 1.00 73.12 89 GLN A CA 1
ATOM 715 C C . GLN A 1 89 ? -0.978 -8.864 16.748 1.00 73.12 89 GLN A C 1
ATOM 717 O O . GLN A 1 89 ? -1.259 -8.339 17.815 1.00 73.12 89 GLN A O 1
ATOM 722 N N . HIS A 1 90 ? -0.199 -8.280 15.825 1.00 70.00 90 HIS A N 1
ATOM 723 C CA . HIS A 1 90 ? 0.462 -6.965 15.982 1.00 70.00 90 HIS A CA 1
ATOM 724 C C . HIS A 1 90 ? 0.791 -6.285 14.634 1.00 70.00 90 HIS A C 1
ATOM 726 O O . HIS A 1 90 ? 1.757 -5.534 14.522 1.00 70.00 90 HIS A O 1
ATOM 732 N N . SER A 1 91 ? 0.033 -6.564 13.571 1.00 80.38 91 SER A N 1
ATOM 733 C CA . SER A 1 91 ? 0.319 -5.963 12.266 1.00 80.38 91 SER A CA 1
ATOM 734 C C . SER A 1 91 ? -0.318 -4.583 12.149 1.00 80.38 91 SER A C 1
ATOM 736 O O . SER A 1 91 ? -1.528 -4.424 12.282 1.00 80.38 91 SER A O 1
ATOM 738 N N . MET A 1 92 ? 0.498 -3.580 11.842 1.00 81.75 92 MET A N 1
ATOM 739 C CA . MET A 1 92 ? 0.044 -2.231 11.519 1.00 81.75 92 MET A CA 1
ATOM 740 C C . MET A 1 92 ? 0.148 -2.009 10.013 1.00 81.75 92 MET A C 1
ATOM 742 O O . MET A 1 92 ? 1.091 -2.449 9.353 1.00 81.75 92 MET A O 1
ATOM 746 N N . THR A 1 93 ? -0.848 -1.368 9.412 1.00 82.81 93 THR A N 1
ATOM 747 C CA . THR A 1 93 ? -0.801 -0.976 8.003 1.00 82.81 93 THR A CA 1
ATOM 748 C C . THR A 1 93 ? -1.320 0.440 7.847 1.00 82.81 93 THR A C 1
ATOM 750 O O . THR A 1 93 ? -2.421 0.766 8.281 1.00 82.81 93 THR A O 1
ATOM 753 N N . LEU A 1 94 ? -0.491 1.284 7.239 1.00 79.94 94 LEU A N 1
ATOM 754 C CA . LEU A 1 94 ? -0.827 2.660 6.918 1.00 79.94 94 LEU A CA 1
ATOM 755 C C . LEU A 1 94 ? -1.348 2.707 5.489 1.00 79.94 94 LEU A C 1
ATOM 757 O O . LEU A 1 94 ? -0.659 2.295 4.559 1.00 79.94 94 LEU A O 1
ATOM 761 N N . ILE A 1 95 ? -2.555 3.227 5.325 1.00 79.38 95 ILE A N 1
ATOM 762 C CA . ILE A 1 95 ? -3.151 3.476 4.018 1.00 79.38 95 ILE A CA 1
ATOM 763 C C . ILE A 1 95 ? -3.463 4.963 3.870 1.00 79.38 95 ILE A C 1
ATOM 765 O O . ILE A 1 95 ? -3.667 5.673 4.854 1.00 79.38 95 ILE A O 1
ATOM 769 N N . SER A 1 96 ? -3.505 5.450 2.636 1.00 77.44 96 SER A N 1
ATOM 770 C CA . SER A 1 96 ? -3.887 6.831 2.323 1.00 77.44 96 SER A CA 1
ATOM 771 C C . SER A 1 96 ? -5.045 6.805 1.321 1.00 77.44 96 SER A C 1
ATOM 773 O O . SER A 1 96 ? -4.824 6.955 0.118 1.00 77.44 96 SER A O 1
ATOM 775 N N . PRO A 1 97 ? -6.276 6.488 1.772 1.00 75.56 97 PRO A N 1
ATOM 776 C CA . PRO A 1 97 ? -7.443 6.477 0.902 1.00 75.56 97 PRO A CA 1
ATOM 777 C C . PRO A 1 97 ? -7.781 7.905 0.460 1.00 75.56 97 PRO A C 1
ATOM 779 O O . PRO A 1 97 ? -7.68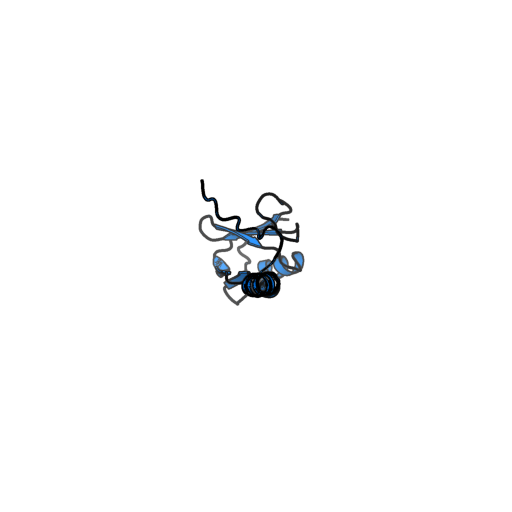3 8.847 1.246 1.00 75.56 97 PRO A O 1
ATOM 782 N N . LYS A 1 98 ? -8.238 8.059 -0.790 1.00 72.81 98 LYS A N 1
ATOM 783 C CA . LYS A 1 98 ? -8.619 9.361 -1.367 1.00 72.81 98 LYS A CA 1
ATOM 784 C C . LYS A 1 98 ? -9.675 10.085 -0.520 1.00 72.81 98 LYS A C 1
ATOM 786 O O . LYS A 1 98 ? -9.561 11.288 -0.304 1.00 72.81 98 LYS A O 1
ATOM 791 N N . ASN A 1 99 ? -10.666 9.348 -0.011 1.00 80.25 99 ASN A N 1
ATOM 792 C CA . ASN A 1 99 ? -11.713 9.868 0.867 1.00 80.25 99 ASN A CA 1
ATOM 793 C C . ASN A 1 99 ? -11.697 9.141 2.220 1.00 80.25 99 ASN A C 1
ATOM 795 O O . ASN A 1 99 ? -12.266 8.062 2.378 1.00 80.25 99 ASN A O 1
ATOM 799 N N . ARG A 1 100 ? -10.994 9.718 3.200 1.00 78.25 100 ARG A N 1
ATOM 800 C CA . ARG A 1 100 ? -10.752 9.080 4.502 1.00 78.25 100 ARG A CA 1
ATOM 801 C C . ARG A 1 100 ? -12.031 8.874 5.309 1.00 78.25 100 ARG A C 1
ATOM 803 O O . ARG A 1 100 ? -12.203 7.813 5.900 1.00 78.25 100 ARG A O 1
ATOM 810 N N . ASP A 1 101 ? -12.909 9.870 5.347 1.00 81.56 101 ASP A N 1
ATOM 811 C CA . ASP A 1 101 ? -14.114 9.810 6.177 1.00 81.56 101 ASP A CA 1
ATOM 812 C C . ASP A 1 101 ? -15.141 8.827 5.607 1.00 81.56 101 ASP A C 1
ATOM 814 O O . ASP A 1 101 ? -15.760 8.074 6.356 1.00 81.56 101 ASP A O 1
ATOM 818 N N . GLU A 1 102 ? -15.269 8.767 4.281 1.00 84.56 102 GLU A N 1
ATOM 819 C CA . GLU A 1 102 ? -16.084 7.756 3.608 1.00 84.56 102 GLU A CA 1
ATOM 820 C C . GLU A 1 102 ? -15.536 6.344 3.845 1.00 84.56 102 GLU A C 1
ATOM 822 O O . GLU A 1 102 ? -16.280 5.446 4.233 1.00 84.56 102 GLU A O 1
ATOM 827 N N . PHE A 1 103 ? -14.221 6.163 3.710 1.00 85.06 103 PHE A N 1
ATOM 828 C CA . PHE A 1 103 ? -13.574 4.876 3.942 1.00 85.06 103 PHE A CA 1
ATOM 829 C C . PHE A 1 103 ? -13.778 4.371 5.379 1.00 85.06 103 PHE A C 1
ATOM 831 O O . PHE A 1 103 ? -14.097 3.201 5.586 1.00 85.06 103 PHE A O 1
ATOM 838 N N . ILE A 1 104 ? -13.664 5.258 6.375 1.00 85.19 104 ILE A N 1
ATOM 839 C CA . ILE A 1 104 ? -13.945 4.928 7.779 1.00 85.19 104 ILE A CA 1
ATOM 840 C C . ILE A 1 104 ? -15.411 4.540 7.969 1.00 85.19 104 ILE A C 1
ATOM 842 O O . ILE A 1 104 ? -15.675 3.545 8.635 1.00 85.19 104 ILE A O 1
ATOM 846 N N . LYS A 1 105 ? -16.366 5.271 7.377 1.00 86.69 105 LYS A N 1
ATOM 847 C CA . LYS A 1 105 ? -17.796 4.924 7.465 1.00 86.69 105 LYS A CA 1
ATOM 848 C C . LYS A 1 105 ? -18.079 3.534 6.891 1.00 86.69 105 LYS A C 1
ATOM 850 O O . LYS A 1 105 ? -18.847 2.777 7.481 1.00 86.69 105 LYS A O 1
ATOM 855 N N . ILE A 1 106 ? -17.463 3.185 5.760 1.00 87.25 106 ILE A N 1
ATOM 856 C CA . ILE A 1 106 ? -17.612 1.855 5.154 1.00 87.25 106 ILE A CA 1
ATOM 857 C C . ILE A 1 106 ? -17.002 0.785 6.069 1.00 87.25 106 ILE A C 1
ATOM 859 O O . ILE A 1 106 ? -17.648 -0.230 6.331 1.00 87.25 106 ILE A O 1
ATOM 863 N N . LEU A 1 107 ? -15.803 1.026 6.609 1.00 85.56 107 LEU A N 1
ATOM 864 C CA . LEU A 1 107 ? -15.158 0.120 7.562 1.00 85.56 107 LEU A CA 1
ATOM 865 C C . LEU A 1 107 ? -15.977 -0.069 8.840 1.00 85.56 107 LEU A C 1
ATOM 867 O O . LEU A 1 107 ? -16.111 -1.196 9.290 1.00 85.56 107 LEU A O 1
ATOM 871 N N . GLN A 1 108 ? -16.565 0.989 9.400 1.00 84.94 108 GLN A N 1
ATOM 872 C CA . GLN A 1 108 ? -17.433 0.893 10.581 1.00 84.94 108 GLN A CA 1
ATOM 873 C C . GLN A 1 108 ? -18.652 0.006 10.328 1.00 84.94 108 GLN A C 1
ATOM 875 O O . GLN A 1 108 ? -19.045 -0.760 11.201 1.00 84.94 108 GLN A O 1
ATOM 880 N N . ARG A 1 109 ? -19.241 0.090 9.128 1.00 85.56 109 ARG A N 1
ATOM 881 C CA . ARG A 1 109 ? -20.386 -0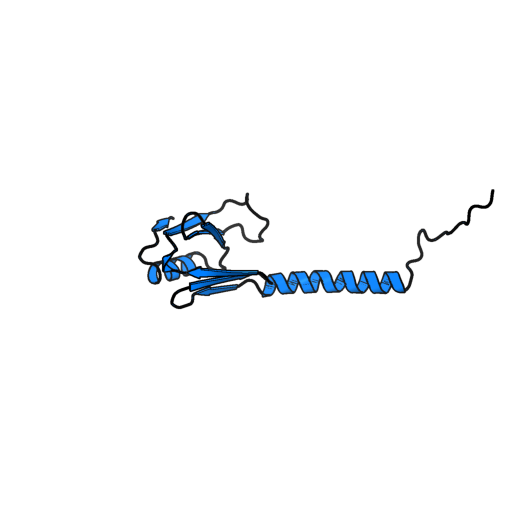.748 8.750 1.00 85.56 109 ARG A CA 1
ATOM 882 C C . ARG A 1 109 ? -20.002 -2.214 8.564 1.00 85.56 109 ARG A C 1
ATOM 884 O O . ARG A 1 109 ? -20.785 -3.081 8.927 1.00 85.56 109 ARG A O 1
ATOM 891 N N . ARG A 1 110 ? -18.830 -2.491 7.983 1.00 85.25 110 ARG A N 1
ATOM 892 C CA . ARG A 1 110 ? -18.380 -3.866 7.693 1.00 85.25 110 ARG A CA 1
ATOM 893 C C . ARG A 1 110 ? -17.633 -4.536 8.850 1.00 85.25 110 ARG A C 1
ATOM 895 O O . ARG A 1 110 ? -17.616 -5.758 8.926 1.00 85.25 110 ARG A O 1
ATOM 902 N N . CYS A 1 111 ? -17.038 -3.757 9.749 1.00 84.38 111 CYS A N 1
ATOM 903 C CA . CYS A 1 111 ? -16.266 -4.227 10.898 1.00 84.38 111 CYS A CA 1
ATOM 904 C C . CYS A 1 111 ? -16.815 -3.618 12.200 1.00 84.38 111 CYS A C 1
ATOM 906 O O . CYS A 1 111 ? -16.139 -2.781 12.805 1.00 84.38 111 CYS A O 1
ATOM 908 N N . PRO A 1 112 ? -18.009 -4.023 12.668 1.00 80.62 112 PRO A N 1
ATOM 909 C CA . PRO A 1 112 ? -18.579 -3.500 13.913 1.00 80.62 112 PRO A CA 1
ATOM 910 C C . PRO A 1 112 ? -17.694 -3.768 15.145 1.00 80.62 112 PRO A C 1
ATOM 912 O O . PRO A 1 112 ? -17.765 -3.039 16.129 1.00 80.62 112 PRO A O 1
ATOM 915 N N . GLN A 1 113 ? -16.825 -4.782 15.089 1.00 84.06 113 GLN A N 1
ATOM 916 C CA . GLN A 1 113 ? -15.859 -5.109 16.140 1.00 84.06 113 GLN A CA 1
ATOM 917 C C . GLN A 1 113 ? -14.648 -4.163 16.200 1.00 84.06 113 GLN A C 1
ATOM 919 O O . GLN A 1 113 ? -13.935 -4.139 17.206 1.00 84.06 113 GLN A O 1
ATOM 924 N N . ALA A 1 114 ? -14.369 -3.417 15.128 1.00 84.12 114 ALA A N 1
ATOM 925 C CA . ALA A 1 114 ? -13.181 -2.582 15.045 1.00 84.12 114 ALA A CA 1
ATOM 926 C C . ALA A 1 114 ? -13.398 -1.256 15.786 1.00 84.12 114 ALA A C 1
ATOM 928 O O . ALA A 1 114 ? -14.336 -0.509 15.507 1.00 84.12 114 ALA A O 1
ATOM 929 N N . LYS A 1 115 ? -12.485 -0.912 16.701 1.00 85.81 115 LYS A N 1
ATOM 930 C CA . LYS A 1 115 ? -12.521 0.385 17.390 1.00 85.81 115 LYS A CA 1
ATOM 931 C C . LYS A 1 115 ? -12.039 1.492 16.461 1.00 85.81 115 LYS A C 1
ATOM 933 O O . LYS A 1 115 ? -10.892 1.472 16.012 1.00 85.81 115 LYS A O 1
ATOM 938 N N . VAL A 1 116 ? -12.896 2.473 16.200 1.00 83.50 116 VAL A N 1
ATOM 939 C CA . VAL A 1 116 ? -12.532 3.653 15.411 1.00 83.50 116 VAL A CA 1
ATOM 940 C C . VAL A 1 116 ? -12.165 4.799 16.334 1.00 83.50 116 VAL A C 1
ATOM 942 O O . VAL A 1 116 ? -12.970 5.228 17.155 1.00 83.50 116 VAL A O 1
ATOM 945 N N . PHE A 1 117 ? -10.944 5.289 16.173 1.00 78.38 117 PHE A N 1
ATOM 946 C CA . PHE A 1 117 ? -10.430 6.444 16.890 1.00 78.38 117 PHE A CA 1
ATOM 947 C C . PHE A 1 117 ? -10.530 7.698 16.008 1.00 78.38 117 PHE A C 1
ATOM 949 O O . PHE A 1 117 ? -10.328 7.592 14.789 1.00 78.38 117 PHE A O 1
ATOM 956 N N . PRO A 1 118 ? -10.863 8.860 16.601 1.00 64.50 118 PRO A N 1
ATOM 957 C CA . PRO A 1 118 ? -10.930 10.130 15.885 1.00 64.50 118 PRO A CA 1
ATOM 958 C C . PRO A 1 118 ? -9.581 10.553 15.291 1.00 64.50 118 PRO A C 1
ATOM 960 O O . PRO A 1 118 ? -8.518 10.106 15.785 1.00 64.50 118 PRO A O 1
#

pLDDT: mean 76.79, std 13.46, range [39.44, 91.88]

Radius of gyration: 23.09 Å; chains: 1; bounding box: 76×25×48 Å